Protein AF-A0A938WP41-F1 (afdb_monomer)

pLDDT: mean 77.52, std 14.9, range [41.38, 96.19]

Sequence (157 aa):
MMENEEYIRELADKYMDGLTTAAEERQLARLLDDAGGSLPADLRACRAMFAYVAAGRARATGHRRHHSRLRLAAWVGAAAAAAATVVAVVVLTSPPTPQSYAVIDGRVVTDPDVVRREAMRALRIVASDDYDTFGAIDMMRAAPCAPVGADGEQQQR

Foldseek 3Di:
DVVLLVVLVVLLVCVVVVNDDPVSVVVNQVSLVVCPPVHDPVSVVVNVVVVVVVVVVVVVVVVVVVVVVVVVVVVVVVVVVVVVVVVVVCVVPDDDDQPDWDADPNDTDRPPVVVVVVVVVVVVVVDDPDPCPCVVVVVVVPDDPDDPDDPDDDDDD

Secondary structure (DSSP, 8-state):
-HHHHHHHHHHHHHHHTT---HHHHHHHHHHHHHTTTS--HHHHHHHHHHHHHHHHHHHHHHHHHHHHHHHHHHHHHHHHHHHHHHHHHHHHHSPPP----EEETTEEE--HHHHHHHHHHHHHHH----TTTTHHHHHHHHS--------------

Radius of gyration: 54.22 Å; Cα contacts (8 Å, |Δi|>4): 39; chains: 1; bounding box: 129×67×123 Å

Mean predicted aligned error: 19.44 Å

Solvent-accessible surface area (backbone atoms only — not comparable to full-atom values): 9665 Å² total; per-residue (Å²): 119,64,70,61,53,53,50,51,47,54,55,46,53,37,44,74,73,67,72,56,49,79,66,52,53,53,50,51,52,49,53,52,59,73,52,53,88,82,53,57,72,71,58,47,53,54,45,50,52,55,50,50,54,51,51,51,55,49,52,58,51,47,56,55,52,52,58,50,51,54,53,52,52,53,55,57,55,56,56,55,56,58,53,52,53,54,53,50,52,51,64,75,68,52,78,80,79,80,88,62,73,45,74,57,97,88,39,83,45,66,55,65,68,60,53,52,53,51,53,53,50,56,49,54,76,70,52,74,86,58,81,61,81,59,42,68,58,55,52,63,71,68,51,78,86,72,82,89,82,84,92,70,90,85,82,89,133

Structure (mmCIF, N/CA/C/O backbone):
data_AF-A0A938WP41-F1
#
_entry.id   AF-A0A938WP41-F1
#
loop_
_atom_site.group_PDB
_atom_site.id
_atom_site.type_symbol
_atom_site.label_atom_id
_ato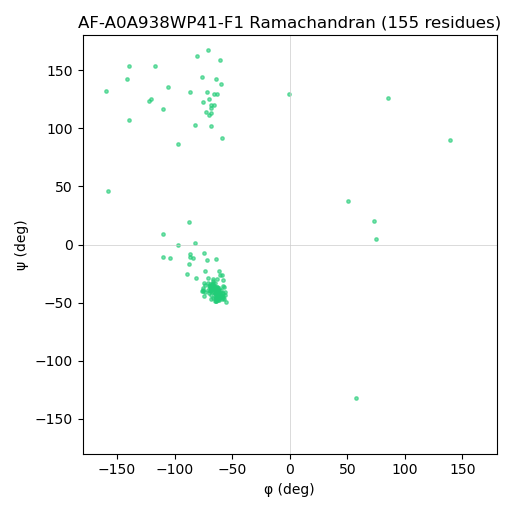m_site.label_alt_id
_atom_site.label_comp_id
_atom_site.label_asym_id
_atom_site.label_entity_id
_atom_site.label_seq_id
_atom_site.pdbx_PDB_ins_code
_atom_site.Cartn_x
_atom_site.Cartn_y
_atom_site.Cartn_z
_atom_site.occupancy
_atom_site.B_iso_or_equiv
_atom_site.auth_seq_id
_atom_site.auth_comp_id
_atom_site.auth_asym_id
_atom_site.auth_atom_id
_atom_site.pdbx_PDB_model_num
ATOM 1 N N . MET A 1 1 ? 16.920 3.684 -44.825 1.00 53.88 1 MET A N 1
ATOM 2 C CA . MET A 1 1 ? 17.264 2.932 -43.594 1.00 53.88 1 MET A CA 1
ATOM 3 C C . MET A 1 1 ? 18.758 2.987 -43.258 1.00 53.88 1 MET A C 1
ATOM 5 O O . MET A 1 1 ? 19.057 2.902 -42.080 1.00 53.88 1 MET A O 1
ATOM 9 N N . MET A 1 2 ? 19.672 3.187 -44.223 1.00 58.16 2 MET A N 1
ATOM 10 C CA . MET A 1 2 ? 21.120 3.334 -43.955 1.00 58.16 2 MET A CA 1
ATOM 11 C C . MET A 1 2 ? 21.493 4.609 -43.175 1.00 58.16 2 MET A C 1
ATOM 13 O O . MET A 1 2 ? 22.300 4.521 -42.259 1.00 58.16 2 MET A O 1
ATOM 17 N N . GLU A 1 3 ? 20.843 5.750 -43.444 1.00 64.06 3 GLU A N 1
ATOM 18 C CA . GLU A 1 3 ? 21.127 7.025 -42.746 1.00 64.06 3 GLU A CA 1
ATOM 19 C C . GLU A 1 3 ? 20.945 6.936 -41.222 1.00 64.06 3 GLU A C 1
ATOM 21 O O . GLU A 1 3 ? 21.702 7.533 -40.465 1.00 64.06 3 GLU A O 1
ATOM 26 N N . ASN A 1 4 ? 19.966 6.154 -40.752 1.00 78.00 4 ASN A N 1
ATOM 27 C CA . ASN A 1 4 ? 19.712 6.016 -39.318 1.00 78.00 4 ASN A CA 1
ATOM 28 C C . ASN A 1 4 ? 20.771 5.136 -38.634 1.00 78.00 4 ASN A C 1
ATOM 30 O O . ASN A 1 4 ? 21.120 5.377 -37.488 1.00 78.00 4 ASN A O 1
ATOM 34 N N . GLU A 1 5 ? 21.308 4.128 -39.326 1.00 81.75 5 GLU A N 1
ATOM 35 C CA . GLU A 1 5 ? 22.358 3.259 -38.780 1.00 81.75 5 GLU A CA 1
ATOM 36 C C . GLU A 1 5 ? 23.712 3.974 -38.726 1.00 81.75 5 GLU A C 1
ATOM 38 O O . GLU A 1 5 ? 24.433 3.855 -37.738 1.00 81.75 5 GLU A O 1
ATOM 43 N N . GLU A 1 6 ? 24.040 4.744 -39.763 1.00 85.62 6 GLU A N 1
ATOM 44 C CA . GLU A 1 6 ? 25.252 5.564 -39.817 1.00 85.62 6 GLU A CA 1
ATOM 45 C C . GLU A 1 6 ? 25.236 6.655 -38.739 1.00 85.62 6 GLU A C 1
ATOM 47 O O . GLU A 1 6 ? 26.207 6.804 -38.001 1.00 85.62 6 GLU A O 1
ATOM 52 N N . TYR A 1 7 ? 24.088 7.305 -38.538 1.00 89.25 7 TYR A N 1
ATOM 53 C CA . TYR A 1 7 ? 23.898 8.259 -37.447 1.00 89.25 7 TYR A CA 1
ATOM 54 C C . TYR A 1 7 ? 24.004 7.614 -36.052 1.00 89.25 7 TYR A C 1
ATOM 56 O O . TYR A 1 7 ? 24.606 8.185 -35.142 1.00 89.25 7 TYR A O 1
ATOM 64 N N . ILE A 1 8 ? 23.463 6.402 -35.863 1.00 90.19 8 ILE A N 1
ATOM 65 C CA . ILE A 1 8 ? 23.626 5.657 -34.602 1.00 90.19 8 ILE A CA 1
ATOM 66 C C . ILE A 1 8 ? 25.102 5.335 -34.349 1.00 90.19 8 ILE A C 1
ATOM 68 O O . ILE A 1 8 ? 25.538 5.415 -33.201 1.00 90.19 8 ILE A O 1
ATOM 72 N N . ARG A 1 9 ? 25.869 4.984 -35.390 1.00 90.88 9 ARG A N 1
ATOM 73 C CA . ARG A 1 9 ? 27.312 4.732 -35.269 1.00 90.88 9 ARG A CA 1
ATOM 74 C C . ARG A 1 9 ? 28.077 5.987 -34.888 1.00 90.88 9 ARG A C 1
ATOM 76 O O . ARG A 1 9 ? 28.817 5.936 -33.919 1.00 90.88 9 ARG A O 1
ATOM 83 N N . GLU A 1 10 ? 27.845 7.105 -35.568 1.00 92.25 10 GLU A N 1
ATOM 84 C CA . GLU A 1 10 ? 28.502 8.375 -35.238 1.00 92.25 10 GLU A CA 1
ATOM 85 C C . GLU A 1 10 ? 28.248 8.768 -33.774 1.00 92.25 10 GLU A C 1
ATOM 87 O O . GLU A 1 10 ? 29.163 9.139 -33.037 1.00 92.25 10 GLU A O 1
ATOM 92 N N . LEU A 1 11 ? 27.001 8.620 -33.317 1.00 93.62 11 LEU A N 1
ATOM 93 C CA . LEU A 1 11 ? 26.630 8.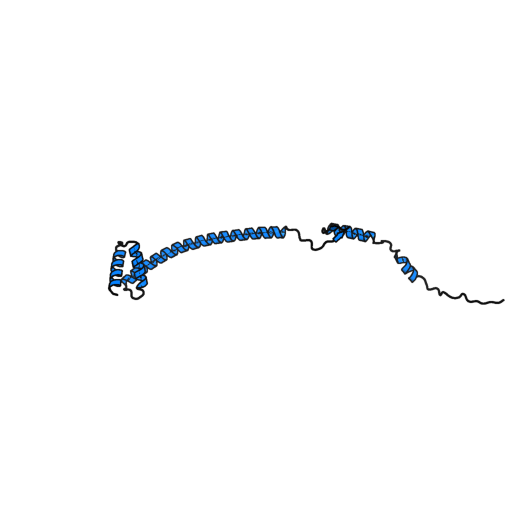924 -31.941 1.00 93.62 11 LEU A CA 1
ATOM 94 C C . LEU A 1 11 ? 27.235 7.929 -30.934 1.00 93.62 11 LEU A C 1
ATOM 96 O O . LEU A 1 11 ? 27.567 8.322 -29.815 1.00 93.62 11 LEU A O 1
ATOM 100 N N . ALA A 1 12 ? 27.386 6.659 -31.319 1.00 93.19 12 ALA A N 1
ATOM 101 C CA . ALA A 1 12 ? 28.046 5.637 -30.513 1.00 93.19 12 ALA A CA 1
ATOM 102 C C . ALA A 1 12 ? 29.561 5.869 -30.416 1.00 93.19 12 ALA A C 1
ATOM 104 O O . ALA A 1 12 ? 30.105 5.778 -29.320 1.00 93.19 12 ALA A O 1
ATOM 105 N N . ASP A 1 13 ? 30.227 6.237 -31.507 1.00 94.06 13 ASP A N 1
ATOM 106 C CA . ASP A 1 13 ? 31.657 6.559 -31.508 1.00 94.06 13 ASP A CA 1
ATOM 107 C C . ASP A 1 13 ? 31.921 7.798 -30.644 1.00 94.06 13 ASP A C 1
ATOM 109 O O . ASP A 1 13 ? 32.738 7.759 -29.724 1.00 94.06 13 ASP A O 1
ATOM 113 N N . LYS A 1 14 ? 31.109 8.850 -30.807 1.00 95.00 14 LYS A N 1
ATOM 114 C CA . LYS A 1 14 ? 31.140 10.037 -29.940 1.00 95.00 14 LYS A CA 1
ATOM 115 C C . LYS A 1 14 ? 30.924 9.694 -28.458 1.00 95.00 14 LYS A C 1
ATOM 117 O O . LYS A 1 14 ? 31.504 10.344 -27.584 1.00 95.00 14 LYS A O 1
ATOM 122 N N . TYR A 1 15 ? 30.071 8.709 -28.159 1.00 93.5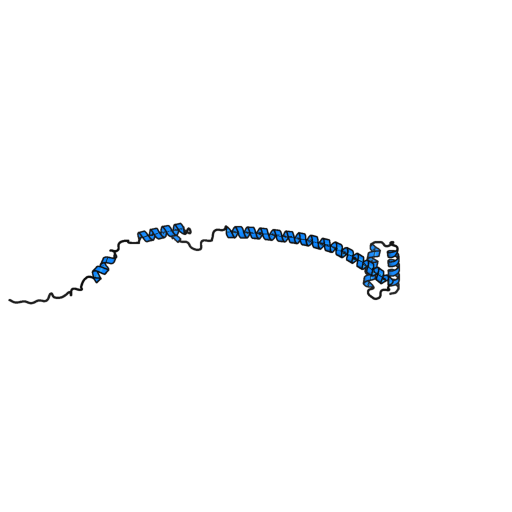6 15 TYR A N 1
ATOM 123 C CA . TYR A 1 15 ? 29.839 8.220 -26.795 1.00 93.56 15 TYR A CA 1
ATOM 124 C C . TYR A 1 15 ? 31.069 7.499 -26.241 1.00 93.56 15 TYR A C 1
ATOM 126 O O . TYR A 1 15 ? 31.456 7.747 -25.099 1.00 93.56 15 TYR A O 1
ATOM 134 N N . MET A 1 16 ? 31.708 6.648 -27.048 1.00 92.50 16 MET A N 1
ATOM 135 C CA . MET A 1 16 ? 32.933 5.938 -26.668 1.00 92.50 16 MET A CA 1
ATOM 136 C C . MET A 1 16 ? 34.105 6.898 -26.435 1.00 92.50 16 MET A C 1
ATOM 138 O O . MET A 1 16 ? 34.887 6.681 -25.511 1.00 92.50 16 MET A O 1
ATOM 142 N N . ASP A 1 17 ? 34.159 8.002 -27.181 1.00 95.06 17 ASP A N 1
ATOM 143 C CA . ASP A 1 17 ? 35.111 9.098 -26.969 1.00 95.06 17 ASP A CA 1
ATOM 144 C C . ASP A 1 17 ? 34.766 9.983 -25.751 1.00 95.06 17 ASP A C 1
ATOM 146 O O . ASP A 1 17 ? 35.547 10.853 -25.362 1.00 95.06 17 ASP A O 1
ATOM 150 N N . GLY A 1 18 ? 33.599 9.783 -25.124 1.00 93.62 18 GLY A N 1
ATOM 151 C CA . GLY A 1 18 ? 33.149 10.545 -23.954 1.00 93.62 18 GLY A CA 1
ATOM 152 C C . GLY A 1 18 ? 32.715 11.981 -24.264 1.00 93.62 18 GLY A C 1
ATOM 153 O O . GLY A 1 18 ? 32.675 12.822 -23.366 1.00 93.62 18 GLY A O 1
ATOM 154 N N . LEU A 1 19 ? 32.393 12.276 -25.526 1.00 96.06 19 LEU A N 1
ATOM 155 C CA . LEU A 1 19 ? 32.044 13.617 -26.006 1.00 96.06 19 LEU A CA 1
ATOM 156 C C . LEU A 1 19 ? 30.529 13.860 -26.083 1.00 96.06 19 LEU A C 1
ATOM 158 O O . LEU A 1 19 ? 30.094 14.944 -26.481 1.00 96.06 19 LEU A O 1
ATOM 162 N N . THR A 1 20 ? 29.708 12.869 -25.734 1.00 95.12 20 THR A N 1
ATOM 163 C CA . THR A 1 20 ? 28.248 12.999 -25.742 1.00 95.12 20 THR A CA 1
ATOM 164 C C . THR A 1 20 ? 27.715 13.797 -24.563 1.00 95.12 20 THR A C 1
ATOM 166 O O . THR A 1 20 ? 28.154 13.677 -23.422 1.00 95.12 20 THR A O 1
ATOM 169 N N . THR A 1 21 ? 26.668 14.564 -24.830 1.00 96.19 21 THR A N 1
ATOM 170 C CA . THR A 1 21 ? 25.826 15.182 -23.809 1.00 96.19 21 THR A CA 1
ATOM 171 C C . THR A 1 21 ? 24.801 14.188 -23.254 1.00 96.19 21 THR A C 1
ATOM 173 O O . THR A 1 21 ? 24.432 13.202 -23.890 1.00 96.19 21 THR A O 1
ATOM 176 N N . ALA A 1 22 ? 24.224 14.494 -22.089 1.00 93.06 22 ALA A N 1
ATOM 177 C CA . ALA A 1 22 ? 23.174 13.662 -21.494 1.00 93.06 22 ALA A CA 1
ATOM 178 C C . ALA A 1 22 ? 21.897 13.548 -22.357 1.00 93.06 22 ALA A C 1
ATOM 180 O O . ALA A 1 22 ? 21.111 12.619 -22.170 1.00 93.06 22 ALA A O 1
ATOM 181 N N . ALA A 1 23 ? 21.638 14.507 -23.254 1.00 94.94 23 ALA A N 1
ATOM 182 C CA . ALA A 1 23 ? 20.522 14.431 -24.196 1.00 94.94 23 ALA A CA 1
ATOM 183 C C . ALA A 1 23 ? 20.826 13.433 -25.324 1.00 94.94 23 ALA A C 1
ATOM 185 O O . ALA A 1 23 ? 19.992 12.580 -25.624 1.00 94.94 23 ALA A O 1
ATOM 186 N N . GLU A 1 24 ? 22.043 13.494 -25.863 1.00 94.69 24 GLU A N 1
ATOM 187 C CA . GLU A 1 24 ? 22.553 12.579 -26.886 1.00 94.69 24 GLU A CA 1
ATOM 188 C C . GLU A 1 24 ? 22.608 11.135 -26.380 1.00 94.69 24 GLU A C 1
ATOM 190 O O . GLU A 1 24 ? 22.119 10.241 -27.057 1.00 94.69 24 GLU A O 1
ATOM 195 N N . GLU A 1 25 ? 23.070 10.895 -25.150 1.00 94.69 25 GLU A N 1
ATOM 196 C CA . GLU A 1 25 ? 23.055 9.553 -24.548 1.00 94.69 25 GLU A CA 1
ATOM 197 C C . GLU A 1 25 ? 21.638 8.969 -24.431 1.00 94.69 25 GLU A C 1
ATOM 199 O O . GLU A 1 25 ? 21.421 7.777 -24.648 1.00 94.69 25 GLU A O 1
ATOM 204 N N . ARG A 1 26 ? 20.642 9.801 -24.089 1.00 93.06 26 ARG A N 1
ATOM 205 C CA . ARG A 1 26 ? 19.235 9.363 -24.027 1.00 93.06 26 ARG A CA 1
ATOM 206 C C . ARG A 1 26 ? 18.693 9.045 -25.410 1.00 93.06 26 ARG A C 1
ATOM 208 O O . ARG A 1 26 ? 17.879 8.134 -25.535 1.00 93.06 26 ARG A O 1
ATOM 215 N N . GLN A 1 27 ? 19.093 9.816 -26.414 1.00 92.88 27 GLN A N 1
ATOM 216 C CA . GLN A 1 27 ? 18.706 9.586 -27.797 1.00 92.88 27 GLN A CA 1
ATOM 217 C C . GLN A 1 27 ? 19.347 8.302 -28.330 1.00 92.88 27 GLN A C 1
ATOM 219 O O . GLN A 1 27 ? 18.629 7.455 -28.854 1.00 92.88 27 GLN A O 1
ATOM 224 N N . LEU A 1 28 ? 20.645 8.101 -28.096 1.00 93.12 28 LEU A N 1
ATOM 225 C CA . LEU A 1 28 ? 21.369 6.882 -28.448 1.00 93.12 28 LEU A CA 1
ATOM 226 C C . LEU A 1 28 ? 20.729 5.645 -27.810 1.00 93.12 28 LEU A C 1
ATOM 228 O O . LEU A 1 28 ? 20.459 4.671 -28.503 1.00 93.12 28 LEU A O 1
ATOM 232 N N . ALA A 1 29 ? 20.406 5.699 -26.514 1.00 91.62 29 ALA A N 1
ATOM 233 C CA . ALA A 1 29 ? 19.744 4.593 -25.824 1.00 91.62 29 ALA A CA 1
ATOM 234 C C . ALA A 1 29 ? 18.391 4.221 -26.461 1.00 91.62 29 ALA A C 1
ATOM 236 O O . ALA A 1 29 ? 18.108 3.039 -26.633 1.00 91.62 29 ALA A O 1
ATOM 237 N N . ARG A 1 30 ? 17.577 5.216 -26.850 1.00 91.31 30 ARG A N 1
ATOM 238 C CA . ARG A 1 30 ? 16.294 4.980 -27.539 1.00 91.31 30 ARG A CA 1
ATOM 239 C C . ARG A 1 30 ? 16.507 4.334 -28.902 1.00 91.31 30 ARG A C 1
ATOM 241 O O . ARG A 1 30 ? 15.902 3.309 -29.183 1.00 91.31 30 ARG A O 1
ATOM 248 N N . LEU A 1 31 ? 17.413 4.890 -29.704 1.00 90.75 31 LEU A N 1
ATOM 249 C CA . LEU A 1 31 ? 17.705 4.380 -31.042 1.00 90.75 31 LEU A CA 1
ATOM 250 C C . LEU A 1 31 ? 18.234 2.938 -31.009 1.00 90.75 31 LEU A C 1
ATOM 252 O O . LEU A 1 31 ? 17.843 2.123 -31.841 1.00 90.75 31 LEU A O 1
ATOM 256 N N . LEU A 1 32 ? 19.084 2.602 -30.032 1.00 90.50 32 LEU A N 1
ATOM 257 C CA . LEU A 1 32 ? 19.609 1.245 -29.850 1.00 90.50 32 LEU A CA 1
ATOM 258 C C . LEU A 1 32 ? 18.527 0.240 -29.428 1.00 90.50 32 LEU A C 1
ATOM 260 O O . LEU A 1 32 ? 18.609 -0.929 -29.809 1.00 90.50 32 LEU A O 1
ATOM 264 N N . ASP A 1 33 ? 17.532 0.662 -28.647 1.00 88.94 33 ASP A N 1
ATOM 265 C CA . ASP A 1 33 ? 16.400 -0.193 -28.283 1.00 88.94 33 ASP A CA 1
ATOM 266 C C . ASP A 1 33 ? 15.404 -0.359 -29.439 1.00 88.94 33 ASP A C 1
ATOM 268 O O . ASP A 1 33 ? 14.958 -1.482 -29.688 1.00 88.94 33 ASP A O 1
ATOM 272 N N . ASP A 1 34 ? 15.132 0.711 -30.189 1.00 87.06 34 ASP A N 1
ATOM 273 C CA . ASP A 1 34 ? 14.232 0.702 -31.349 1.00 87.06 34 ASP A CA 1
ATOM 274 C C . ASP A 1 34 ? 14.790 -0.141 -32.510 1.00 87.06 34 ASP A C 1
ATOM 276 O O . ASP A 1 34 ? 14.042 -0.824 -33.209 1.00 87.06 34 ASP A O 1
ATOM 280 N N . ALA A 1 35 ? 16.114 -0.145 -32.700 1.00 82.19 35 ALA A N 1
ATOM 281 C CA . ALA A 1 35 ? 16.781 -0.921 -33.746 1.00 82.19 35 ALA A CA 1
ATOM 282 C C . ALA A 1 35 ? 16.804 -2.445 -33.478 1.00 82.19 35 ALA A C 1
ATOM 284 O O . ALA A 1 35 ? 17.062 -3.236 -34.389 1.00 82.19 35 ALA A O 1
ATOM 285 N N . GLY A 1 36 ? 16.491 -2.886 -32.253 1.00 71.12 36 GLY A N 1
ATOM 286 C CA . GLY A 1 36 ? 16.175 -4.281 -31.943 1.00 71.12 36 GLY A CA 1
ATOM 287 C C . GLY A 1 36 ? 17.261 -5.309 -32.311 1.00 71.12 36 GLY A C 1
ATOM 288 O O . GLY A 1 36 ? 18.424 -5.189 -31.928 1.00 71.12 36 GLY A O 1
ATOM 289 N N . GLY A 1 37 ? 16.849 -6.396 -32.975 1.00 68.56 37 GLY A N 1
ATOM 290 C CA . GLY A 1 37 ? 17.691 -7.566 -33.276 1.00 68.56 37 GLY A CA 1
ATOM 291 C C . GLY A 1 37 ? 18.525 -7.476 -34.560 1.00 68.56 37 GLY A C 1
ATOM 292 O O . GLY A 1 37 ? 19.404 -8.310 -34.755 1.00 68.56 37 GLY A O 1
ATOM 293 N N . SER A 1 38 ? 18.293 -6.479 -35.420 1.00 71.81 38 SER A N 1
ATOM 294 C CA . SER A 1 38 ? 19.033 -6.276 -36.680 1.00 71.81 38 SER A CA 1
ATOM 295 C C . SER A 1 38 ? 20.310 -5.445 -36.503 1.00 71.81 38 SER A C 1
ATOM 297 O O . SER A 1 38 ? 20.821 -4.871 -37.459 1.00 71.81 38 SER A O 1
ATOM 299 N N . LEU A 1 39 ? 20.810 -5.346 -35.272 1.00 77.62 39 LEU A N 1
ATOM 300 C CA . LEU A 1 39 ? 21.895 -4.449 -34.905 1.00 77.62 39 LEU A CA 1
ATOM 301 C C . LEU A 1 39 ? 23.275 -5.103 -35.154 1.00 77.62 39 LEU A C 1
ATOM 303 O O . LEU A 1 39 ? 23.501 -6.237 -34.702 1.00 77.62 39 LEU A O 1
ATOM 307 N N . PRO A 1 40 ? 24.224 -4.416 -35.820 1.00 83.38 40 PRO A N 1
ATOM 308 C CA . PRO A 1 40 ? 25.584 -4.921 -36.011 1.00 83.38 40 PRO A CA 1
ATOM 309 C C . PRO A 1 40 ? 26.297 -5.152 -34.668 1.00 83.38 40 PRO A C 1
ATOM 311 O O . PRO A 1 40 ? 25.907 -4.620 -33.625 1.00 83.38 40 PRO A O 1
ATOM 314 N N . ALA A 1 41 ? 27.332 -5.997 -34.681 1.00 83.00 41 ALA A N 1
ATOM 315 C CA . ALA A 1 41 ? 27.957 -6.522 -33.464 1.00 83.00 41 ALA A CA 1
ATOM 316 C C . ALA A 1 41 ? 28.462 -5.442 -32.497 1.00 83.00 41 ALA A C 1
ATOM 318 O O . ALA A 1 41 ? 28.233 -5.554 -31.291 1.00 83.00 41 ALA A O 1
ATOM 319 N N . ASP A 1 42 ? 29.061 -4.384 -33.029 1.00 81.44 42 ASP A N 1
ATOM 320 C CA . ASP A 1 42 ? 29.680 -3.318 -32.237 1.00 81.44 42 ASP A CA 1
ATOM 321 C C . ASP A 1 42 ? 28.618 -2.488 -31.496 1.00 81.44 42 ASP A C 1
ATOM 323 O O . ASP A 1 42 ? 28.727 -2.200 -30.302 1.00 81.44 42 ASP A O 1
ATOM 327 N N . LEU A 1 43 ? 27.494 -2.225 -32.165 1.00 88.31 43 LEU A N 1
ATOM 328 C CA . LEU A 1 43 ? 26.350 -1.530 -31.580 1.00 88.31 43 LEU A CA 1
ATOM 329 C C . LEU A 1 43 ? 25.603 -2.397 -30.551 1.00 88.31 43 LEU A C 1
ATOM 331 O O . LEU A 1 43 ? 25.064 -1.869 -29.575 1.00 88.31 43 LEU A O 1
ATOM 335 N N . ARG A 1 44 ? 25.613 -3.732 -30.694 1.00 89.31 44 ARG A N 1
ATOM 336 C CA . ARG A 1 44 ? 25.087 -4.640 -29.654 1.00 89.31 44 ARG A CA 1
ATOM 337 C C . ARG A 1 44 ? 25.884 -4.542 -28.356 1.00 89.31 44 ARG A C 1
ATOM 339 O O . ARG A 1 44 ? 25.279 -4.588 -27.284 1.00 89.31 44 ARG A O 1
ATOM 346 N N . ALA A 1 45 ? 27.207 -4.394 -28.437 1.00 88.94 45 ALA A N 1
ATOM 347 C CA . ALA A 1 45 ? 28.045 -4.186 -27.259 1.00 88.94 45 ALA A CA 1
ATOM 348 C C . ALA A 1 45 ? 27.718 -2.845 -26.578 1.00 88.94 45 ALA A C 1
ATOM 350 O O . ALA A 1 45 ? 27.485 -2.821 -25.367 1.00 88.94 45 ALA A O 1
ATOM 351 N N . CYS A 1 46 ? 27.577 -1.763 -27.353 1.00 89.56 46 CYS A N 1
ATOM 352 C CA . CYS A 1 46 ? 27.103 -0.473 -26.836 1.00 89.56 46 CYS A CA 1
ATOM 353 C C . CYS A 1 46 ? 25.749 -0.594 -26.127 1.00 89.56 46 CYS A C 1
ATOM 355 O O . CYS A 1 46 ? 25.607 -0.179 -24.975 1.00 89.56 46 CYS A O 1
ATOM 357 N N . ARG A 1 47 ? 24.763 -1.242 -26.755 1.00 92.31 47 ARG A N 1
ATOM 358 C CA . ARG A 1 47 ? 23.441 -1.465 -26.151 1.00 92.31 47 ARG A CA 1
ATOM 359 C C . ARG A 1 47 ? 23.524 -2.225 -24.825 1.00 92.31 47 ARG A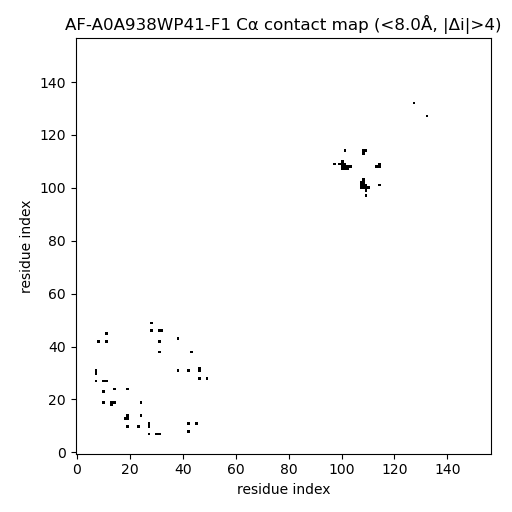 C 1
ATOM 361 O O . ARG A 1 47 ? 22.847 -1.865 -23.861 1.00 92.31 47 ARG A O 1
ATOM 368 N N . ALA A 1 48 ? 24.367 -3.255 -24.750 1.00 91.81 48 ALA A N 1
ATOM 369 C CA . ALA A 1 48 ? 24.563 -4.021 -23.523 1.00 91.81 48 ALA A CA 1
ATOM 370 C C . ALA A 1 48 ? 25.117 -3.155 -22.375 1.00 91.81 48 ALA A C 1
ATOM 372 O O . ALA A 1 48 ? 24.679 -3.310 -21.233 1.00 91.81 48 ALA A O 1
ATOM 373 N N . MET A 1 49 ? 26.015 -2.206 -22.661 1.00 91.81 49 MET A N 1
ATOM 374 C CA . MET A 1 49 ? 26.527 -1.264 -21.657 1.00 91.81 49 MET A CA 1
ATOM 375 C C . MET A 1 49 ? 25.424 -0.348 -21.117 1.00 91.81 49 MET A C 1
ATOM 377 O O . MET A 1 49 ? 25.263 -0.235 -19.898 1.00 91.81 49 MET A O 1
ATOM 381 N N . PHE A 1 50 ? 24.600 0.233 -21.996 1.00 92.81 50 PHE A N 1
ATOM 382 C CA . PHE A 1 50 ? 23.439 1.031 -21.581 1.00 92.81 50 PHE A CA 1
ATOM 383 C C . PHE A 1 50 ? 22.473 0.217 -20.712 1.00 92.81 50 PHE A C 1
ATOM 385 O O . PHE A 1 50 ? 22.046 0.687 -19.651 1.00 92.81 50 PHE A O 1
ATOM 392 N N . ALA A 1 51 ? 22.185 -1.026 -21.106 1.00 91.75 51 ALA A N 1
ATOM 393 C CA . ALA A 1 51 ? 21.336 -1.931 -20.340 1.00 91.75 51 ALA A CA 1
ATOM 394 C C . ALA A 1 51 ? 21.930 -2.253 -18.957 1.00 91.75 51 ALA A C 1
ATOM 396 O O . ALA A 1 51 ? 21.209 -2.237 -17.956 1.00 91.75 51 ALA A O 1
ATOM 397 N N . TYR A 1 52 ? 23.242 -2.487 -18.866 1.00 93.25 52 TYR A N 1
ATOM 398 C CA . TYR A 1 52 ? 23.929 -2.729 -17.596 1.00 93.25 52 TYR A CA 1
ATOM 399 C C . TYR A 1 52 ? 23.830 -1.522 -16.654 1.00 93.25 52 TYR A C 1
ATOM 401 O O . TYR A 1 52 ? 23.436 -1.669 -15.493 1.00 93.25 52 TYR A O 1
ATOM 409 N N . VAL A 1 53 ? 24.108 -0.317 -17.159 1.00 90.62 53 VAL A N 1
ATOM 410 C CA . VAL A 1 53 ? 24.011 0.929 -16.386 1.00 90.62 53 VAL A CA 1
ATOM 411 C C . VAL A 1 53 ? 22.571 1.177 -15.926 1.00 90.62 53 VAL A C 1
ATOM 413 O O . VAL A 1 53 ? 22.337 1.493 -14.753 1.00 90.62 53 VAL A O 1
ATOM 416 N N . ALA A 1 54 ? 21.586 0.988 -16.808 1.00 89.94 54 ALA A N 1
ATOM 417 C CA . ALA A 1 54 ? 20.170 1.105 -16.469 1.00 89.94 54 ALA A CA 1
ATOM 418 C C . ALA A 1 54 ? 19.763 0.103 -15.376 1.00 89.94 54 ALA A C 1
ATOM 420 O O . ALA A 1 54 ? 19.130 0.481 -14.386 1.00 89.94 54 ALA A O 1
ATOM 421 N N . ALA A 1 55 ? 20.197 -1.153 -15.495 1.00 88.19 55 ALA A N 1
ATOM 422 C CA . ALA A 1 55 ? 19.933 -2.187 -14.504 1.00 88.19 55 ALA A CA 1
ATOM 423 C C . ALA A 1 55 ? 20.625 -1.892 -13.157 1.00 88.19 55 ALA A C 1
ATOM 425 O O . ALA A 1 55 ? 20.054 -2.156 -12.097 1.00 88.19 55 ALA A O 1
ATOM 426 N N . GLY A 1 56 ? 21.825 -1.305 -13.162 1.00 87.50 56 GLY A N 1
ATOM 427 C CA . GLY A 1 56 ? 22.503 -0.821 -11.955 1.00 87.50 56 GLY A CA 1
ATOM 428 C C . GLY A 1 56 ? 21.700 0.268 -11.233 1.00 87.50 56 GLY A C 1
ATOM 429 O O . GLY A 1 56 ? 21.434 0.160 -10.032 1.00 87.50 56 GLY A O 1
ATOM 430 N N . ARG A 1 57 ? 21.213 1.272 -11.975 1.00 87.06 57 ARG A N 1
ATOM 431 C CA . ARG A 1 57 ? 20.345 2.341 -11.440 1.00 87.06 57 ARG A CA 1
ATOM 432 C C . ARG A 1 57 ? 19.017 1.787 -10.902 1.00 87.06 57 ARG A C 1
ATOM 434 O O . ARG A 1 57 ? 18.553 2.201 -9.835 1.00 87.06 57 ARG A O 1
ATOM 441 N N . ALA A 1 58 ? 18.421 0.816 -11.592 1.00 83.50 58 ALA A N 1
ATOM 442 C CA . ALA A 1 58 ? 17.197 0.149 -11.150 1.00 83.50 58 ALA A CA 1
ATOM 443 C C . ALA A 1 58 ? 17.399 -0.622 -9.832 1.00 83.50 58 ALA A C 1
ATOM 445 O O . ALA A 1 58 ? 16.586 -0.503 -8.916 1.00 83.50 58 ALA A O 1
ATOM 446 N N . ARG A 1 59 ? 18.514 -1.347 -9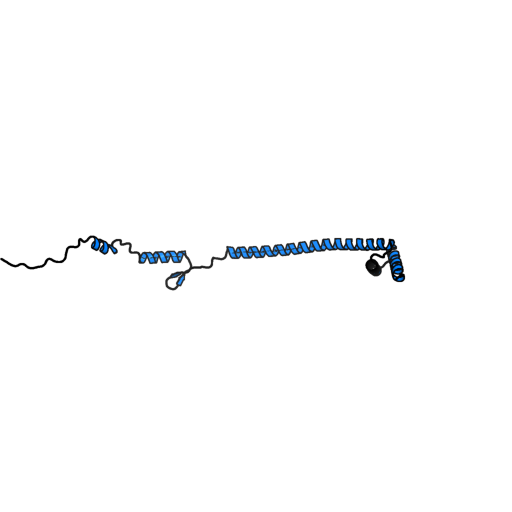.674 1.00 80.44 59 ARG A N 1
ATOM 447 C CA . ARG A 1 59 ? 18.840 -2.059 -8.422 1.00 80.44 59 ARG A CA 1
ATOM 448 C C . ARG A 1 59 ? 19.064 -1.110 -7.245 1.00 80.44 59 ARG A C 1
ATOM 450 O O . ARG A 1 59 ? 18.579 -1.383 -6.144 1.00 80.44 59 ARG A O 1
ATOM 457 N N . ALA A 1 60 ? 19.739 0.017 -7.475 1.00 75.75 60 ALA A N 1
ATOM 458 C CA . ALA A 1 60 ? 19.971 1.037 -6.452 1.00 75.75 60 ALA A CA 1
ATOM 459 C C . ALA A 1 60 ? 18.662 1.695 -5.974 1.00 75.75 60 ALA A C 1
ATOM 461 O O . ALA A 1 60 ? 18.454 1.902 -4.777 1.00 75.75 60 ALA A O 1
ATOM 462 N N . THR A 1 61 ? 17.741 1.989 -6.896 1.00 73.31 61 THR A N 1
ATOM 463 C CA . THR A 1 61 ? 16.421 2.547 -6.551 1.00 73.31 61 THR A CA 1
ATOM 464 C C . THR A 1 61 ? 15.487 1.507 -5.924 1.00 73.31 61 THR A C 1
ATOM 466 O O . THR A 1 61 ? 14.740 1.842 -5.004 1.00 73.31 61 THR A O 1
ATOM 469 N N . GLY A 1 62 ? 15.564 0.243 -6.351 1.00 67.38 62 GLY A N 1
ATOM 470 C CA . GLY A 1 62 ? 14.830 -0.880 -5.764 1.00 67.38 62 GLY A CA 1
ATOM 471 C C . GLY A 1 62 ? 15.154 -1.091 -4.284 1.00 67.38 62 GLY A C 1
ATOM 472 O O . GLY A 1 62 ? 14.234 -1.177 -3.471 1.00 67.38 62 GLY A O 1
ATOM 473 N N . HIS A 1 63 ? 16.437 -1.051 -3.910 1.00 61.31 63 HIS A N 1
ATOM 474 C CA . HIS A 1 63 ? 16.860 -1.132 -2.504 1.00 61.31 63 HIS A CA 1
ATOM 475 C C . HIS A 1 63 ? 16.262 -0.003 -1.650 1.00 61.31 63 HIS A C 1
ATOM 477 O O . HIS A 1 63 ? 15.726 -0.258 -0.572 1.00 61.31 63 HIS A O 1
ATOM 483 N N . ARG A 1 64 ? 16.265 1.242 -2.147 1.00 60.75 64 ARG A N 1
ATOM 484 C CA . ARG A 1 64 ? 15.663 2.390 -1.437 1.00 60.75 64 ARG A CA 1
ATOM 485 C C . ARG A 1 64 ? 14.137 2.276 -1.308 1.00 60.75 64 ARG A C 1
ATOM 487 O O . ARG A 1 64 ? 13.568 2.632 -0.273 1.00 60.75 64 ARG A O 1
ATOM 494 N N . ARG A 1 65 ? 13.457 1.766 -2.340 1.00 59.72 65 ARG A N 1
ATOM 495 C CA . ARG A 1 65 ? 11.996 1.548 -2.338 1.00 59.72 65 ARG A CA 1
ATOM 496 C C . ARG A 1 65 ? 11.579 0.428 -1.388 1.00 59.72 65 ARG A C 1
ATOM 498 O O . ARG A 1 65 ? 10.587 0.575 -0.684 1.00 59.72 65 ARG A O 1
ATOM 505 N N . HIS A 1 66 ? 12.337 -0.663 -1.330 1.00 59.16 66 HIS A N 1
ATOM 506 C CA . HIS A 1 66 ? 12.068 -1.759 -0.400 1.00 59.16 66 HIS A CA 1
ATOM 507 C C . HIS A 1 66 ? 12.217 -1.294 1.056 1.00 59.16 66 HIS A C 1
ATOM 509 O O . HIS A 1 66 ? 11.325 -1.502 1.876 1.00 59.16 66 HIS A O 1
ATOM 515 N N . HIS A 1 67 ? 13.287 -0.551 1.352 1.00 59.47 67 HIS A N 1
ATOM 516 C CA . HIS A 1 67 ? 13.562 -0.060 2.702 1.00 59.47 67 HIS A CA 1
ATOM 517 C C . HIS A 1 67 ? 12.539 0.975 3.203 1.00 59.47 67 HIS A C 1
ATOM 519 O O . HIS A 1 67 ? 12.240 1.021 4.394 1.00 59.47 67 HIS A O 1
ATOM 525 N N . SER A 1 68 ? 11.984 1.805 2.314 1.00 61.88 68 SER A N 1
ATOM 526 C CA . SER A 1 68 ? 10.933 2.772 2.668 1.00 61.88 68 SER A CA 1
ATOM 527 C C . SER A 1 68 ? 9.568 2.108 2.858 1.00 61.88 68 SER A C 1
ATOM 529 O O . SER A 1 68 ? 8.876 2.431 3.821 1.00 61.88 68 SER A O 1
ATOM 531 N N . ARG A 1 69 ? 9.205 1.132 2.014 1.00 62.72 69 ARG A N 1
ATOM 532 C CA . ARG A 1 69 ? 7.958 0.357 2.150 1.00 62.72 69 ARG A CA 1
ATOM 533 C C . ARG A 1 69 ? 7.926 -0.488 3.423 1.00 62.72 69 ARG A C 1
ATOM 535 O O . ARG A 1 69 ? 6.907 -0.494 4.102 1.00 62.72 69 ARG A O 1
ATOM 542 N N . LEU A 1 70 ? 9.039 -1.134 3.779 1.00 68.44 70 LEU A N 1
ATOM 543 C CA . LEU A 1 70 ? 9.165 -1.895 5.029 1.00 68.44 70 LEU A CA 1
ATOM 544 C C . LEU A 1 70 ? 8.995 -1.009 6.268 1.00 68.44 70 LEU A C 1
ATOM 546 O O . LEU A 1 70 ? 8.296 -1.386 7.203 1.00 68.44 70 LEU A O 1
ATOM 550 N N . ARG A 1 71 ? 9.590 0.192 6.265 1.00 63.97 71 ARG A N 1
ATOM 551 C CA . ARG A 1 71 ? 9.413 1.158 7.360 1.00 63.97 71 ARG A CA 1
ATOM 552 C C . ARG A 1 71 ? 7.956 1.602 7.475 1.00 63.97 71 ARG A C 1
ATOM 554 O O . ARG A 1 71 ? 7.436 1.647 8.579 1.00 63.97 71 ARG A O 1
ATOM 561 N N . LEU A 1 72 ? 7.287 1.877 6.356 1.00 62.50 72 LEU A N 1
ATOM 562 C CA . LEU A 1 72 ? 5.870 2.259 6.340 1.00 62.50 72 LEU A CA 1
ATOM 563 C C . LEU A 1 72 ? 4.953 1.129 6.839 1.00 62.50 72 LEU A C 1
ATOM 565 O O . LEU A 1 72 ? 4.064 1.377 7.646 1.00 62.50 72 LEU A O 1
ATOM 569 N N . ALA A 1 73 ? 5.211 -0.114 6.424 1.00 63.31 73 ALA A N 1
ATOM 570 C CA . ALA A 1 73 ? 4.474 -1.287 6.893 1.00 63.31 73 ALA A CA 1
ATOM 571 C C . ALA A 1 73 ? 4.646 -1.525 8.406 1.00 63.31 73 ALA A C 1
ATOM 573 O O . ALA A 1 73 ? 3.682 -1.876 9.085 1.00 63.31 73 ALA A O 1
ATOM 574 N N . ALA A 1 74 ? 5.839 -1.267 8.952 1.00 63.28 74 ALA A N 1
ATOM 575 C CA . ALA A 1 74 ? 6.093 -1.365 10.389 1.00 63.28 74 ALA A CA 1
ATOM 576 C C . ALA A 1 74 ? 5.260 -0.358 11.209 1.00 63.28 74 ALA A C 1
ATOM 578 O O . ALA A 1 74 ? 4.752 -0.706 12.274 1.00 63.28 74 ALA A O 1
ATOM 579 N N . TRP A 1 75 ? 5.050 0.862 10.699 1.00 59.34 75 TRP A N 1
ATOM 580 C CA . TRP A 1 75 ? 4.206 1.866 11.363 1.00 59.34 75 TRP A CA 1
ATOM 581 C C . TRP A 1 75 ? 2.712 1.517 11.329 1.00 59.34 75 TRP A C 1
ATOM 583 O O . TRP A 1 75 ? 2.009 1.750 12.310 1.00 59.34 75 TRP A O 1
ATOM 593 N N . VAL A 1 76 ? 2.227 0.905 10.244 1.00 60.62 76 VAL A N 1
ATOM 594 C CA . VAL A 1 76 ? 0.828 0.448 10.150 1.00 60.62 76 VAL A CA 1
ATOM 595 C C . VAL A 1 76 ? 0.555 -0.718 11.109 1.00 60.62 76 VAL A C 1
ATOM 597 O O . VAL A 1 76 ? -0.486 -0.740 11.763 1.00 60.62 76 VAL A O 1
ATOM 600 N N . GLY A 1 77 ? 1.505 -1.648 11.262 1.00 57.62 77 GLY A N 1
ATOM 601 C CA . GLY A 1 77 ? 1.387 -2.754 12.219 1.00 57.62 77 GLY A CA 1
ATOM 602 C C . GLY A 1 77 ? 1.316 -2.293 13.681 1.00 57.62 77 GLY A C 1
ATOM 603 O O . GLY A 1 77 ? 0.524 -2.825 14.458 1.00 57.62 77 GLY A O 1
ATOM 604 N N . ALA A 1 78 ? 2.084 -1.263 14.049 1.00 58.75 78 ALA A N 1
ATOM 605 C CA . ALA A 1 78 ? 2.089 -0.717 15.407 1.00 58.75 78 ALA A CA 1
ATOM 606 C C . ALA A 1 78 ? 0.756 -0.042 15.797 1.00 58.75 78 ALA A C 1
ATOM 608 O O . ALA A 1 78 ? 0.309 -0.178 16.935 1.00 58.75 78 ALA A O 1
ATOM 609 N N . ALA A 1 79 ? 0.088 0.643 14.862 1.00 59.47 79 ALA A N 1
ATOM 610 C CA . ALA A 1 79 ? -1.184 1.321 15.128 1.00 59.47 79 ALA A CA 1
ATOM 611 C C . ALA A 1 79 ? -2.354 0.345 15.375 1.00 59.47 79 ALA A C 1
ATOM 613 O O . ALA A 1 79 ? -3.200 0.596 16.233 1.00 59.47 79 ALA A O 1
ATOM 614 N N . ALA A 1 80 ? -2.390 -0.792 14.669 1.00 60.22 80 ALA A N 1
ATOM 615 C CA . ALA A 1 80 ? -3.450 -1.792 14.824 1.00 60.22 80 ALA A CA 1
ATOM 616 C C . ALA A 1 80 ? -3.422 -2.485 16.202 1.00 60.22 80 ALA A C 1
ATOM 618 O O . ALA A 1 80 ? -4.473 -2.729 16.796 1.00 60.22 80 ALA A O 1
ATOM 619 N N . ALA A 1 81 ? -2.228 -2.751 16.744 1.00 62.03 81 ALA A N 1
ATOM 620 C CA . ALA A 1 81 ? -2.074 -3.377 18.058 1.00 62.03 81 ALA A CA 1
ATOM 621 C C . ALA A 1 81 ? -2.603 -2.489 19.202 1.00 62.03 81 ALA A C 1
ATOM 623 O O . ALA A 1 81 ? -3.232 -2.997 20.127 1.00 62.03 81 ALA A O 1
ATOM 624 N N . ALA A 1 82 ? -2.411 -1.168 19.121 1.00 65.75 82 ALA A N 1
ATOM 625 C CA . ALA A 1 82 ? -2.887 -0.228 20.139 1.00 65.75 82 ALA A CA 1
ATOM 626 C C . ALA A 1 82 ? -4.422 -0.100 20.175 1.00 65.75 82 ALA A C 1
ATOM 628 O O . ALA A 1 82 ? -5.010 0.035 21.244 1.00 65.75 82 ALA A O 1
ATOM 629 N N . ALA A 1 83 ? -5.098 -0.174 19.025 1.00 66.31 83 ALA A N 1
ATOM 630 C CA . ALA A 1 83 ? -6.561 -0.152 18.993 1.00 66.31 83 ALA A CA 1
ATOM 631 C C . ALA A 1 83 ? -7.162 -1.431 19.607 1.00 66.31 83 ALA A C 1
ATOM 633 O O . ALA A 1 83 ? -8.129 -1.363 20.366 1.00 66.31 83 ALA A O 1
ATOM 634 N N . ALA A 1 84 ? -6.562 -2.593 19.329 1.00 71.88 84 ALA A N 1
ATOM 635 C CA . ALA A 1 84 ? -7.026 -3.874 19.857 1.00 71.88 84 ALA A CA 1
ATOM 636 C C . ALA A 1 84 ? -6.903 -3.966 21.388 1.00 71.88 84 ALA A C 1
ATOM 638 O O . ALA A 1 84 ? -7.804 -4.493 22.041 1.00 71.88 84 ALA A O 1
ATOM 639 N N . THR A 1 85 ? -5.833 -3.419 21.977 1.00 75.31 85 THR A N 1
ATOM 640 C CA . THR A 1 85 ? -5.669 -3.400 23.440 1.00 75.31 85 THR A CA 1
ATOM 641 C C . THR A 1 85 ? -6.705 -2.511 24.121 1.00 75.31 85 THR A C 1
ATOM 643 O O . THR A 1 85 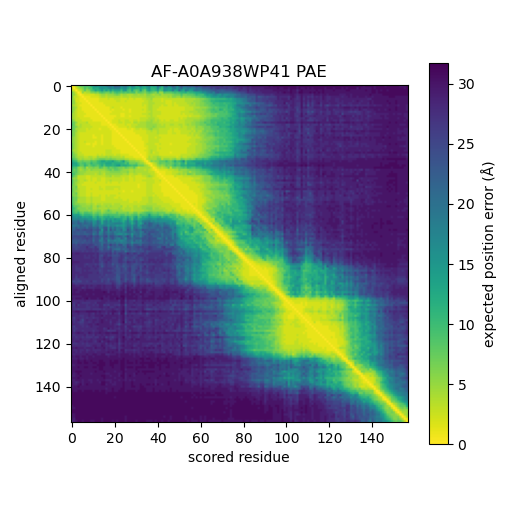? -7.273 -2.922 25.129 1.00 75.31 85 THR A O 1
ATOM 646 N N . VAL A 1 86 ? -7.022 -1.339 23.557 1.00 79.50 86 VAL A N 1
ATOM 647 C CA . VAL A 1 86 ? -8.072 -0.454 24.092 1.00 79.50 86 VAL A CA 1
ATOM 648 C C . VAL A 1 86 ? -9.440 -1.140 24.060 1.00 79.50 86 VAL A C 1
ATOM 650 O O . VAL A 1 86 ? -10.146 -1.136 25.067 1.00 79.50 86 VAL A O 1
ATOM 653 N N . VAL A 1 87 ? -9.797 -1.788 22.944 1.00 83.31 87 VAL A N 1
ATOM 654 C CA . VAL A 1 87 ? -11.066 -2.528 22.829 1.00 83.31 87 VAL A CA 1
ATOM 655 C C . VAL A 1 87 ? -11.125 -3.683 23.830 1.00 83.31 87 VAL A C 1
ATOM 657 O O . VAL A 1 87 ? -12.133 -3.837 24.515 1.00 83.31 87 VAL A O 1
ATOM 660 N N . ALA A 1 88 ? -10.049 -4.464 23.971 1.00 80.19 88 ALA A N 1
ATOM 661 C CA . ALA A 1 88 ? -10.003 -5.570 24.925 1.00 80.19 88 ALA A CA 1
ATOM 662 C C . ALA A 1 88 ? -10.174 -5.089 26.375 1.00 80.19 88 ALA A C 1
ATOM 664 O O . ALA A 1 88 ? -10.951 -5.677 27.123 1.00 80.19 88 ALA A O 1
ATOM 665 N N . VAL A 1 89 ? -9.509 -3.995 26.763 1.00 86.50 89 VAL A N 1
ATOM 666 C CA . VAL A 1 89 ? -9.648 -3.411 28.106 1.00 86.50 89 VAL A CA 1
ATOM 667 C C . VAL A 1 89 ? -11.079 -2.941 28.353 1.00 86.50 89 VAL A C 1
ATOM 669 O O . VAL A 1 89 ? -11.640 -3.263 29.397 1.00 86.50 89 VAL A O 1
ATOM 672 N N . VAL A 1 90 ? -11.702 -2.237 27.404 1.00 83.38 90 VAL A N 1
ATOM 673 C CA . VAL A 1 90 ? -13.101 -1.795 27.530 1.00 83.38 90 VAL A CA 1
ATOM 674 C C . VAL A 1 90 ? -14.049 -2.985 27.673 1.00 83.38 90 VAL A C 1
ATOM 676 O O . VAL A 1 90 ? -14.897 -2.978 28.561 1.00 83.38 90 VAL A O 1
ATOM 679 N N . VAL A 1 91 ? -13.897 -4.032 26.858 1.00 80.25 91 VAL A N 1
ATOM 680 C CA . VAL A 1 91 ? -14.766 -5.219 26.928 1.00 80.25 91 VAL A CA 1
ATOM 681 C C . VAL A 1 91 ? -14.591 -5.969 28.250 1.00 80.25 91 VAL A C 1
ATOM 683 O O . VAL A 1 91 ? -15.582 -6.374 28.848 1.00 80.25 91 VAL A O 1
ATOM 686 N N . LEU A 1 92 ? -13.355 -6.125 28.733 1.00 80.00 92 LEU A N 1
ATOM 687 C CA . LEU A 1 92 ? -13.064 -6.844 29.979 1.00 80.00 92 LEU A CA 1
ATOM 688 C C . LEU A 1 92 ? -13.463 -6.066 31.242 1.00 80.00 92 LEU A C 1
ATOM 690 O O . LEU A 1 92 ? -13.653 -6.680 32.288 1.00 80.00 92 LEU A O 1
ATOM 694 N N . THR A 1 93 ? -13.566 -4.737 31.169 1.00 8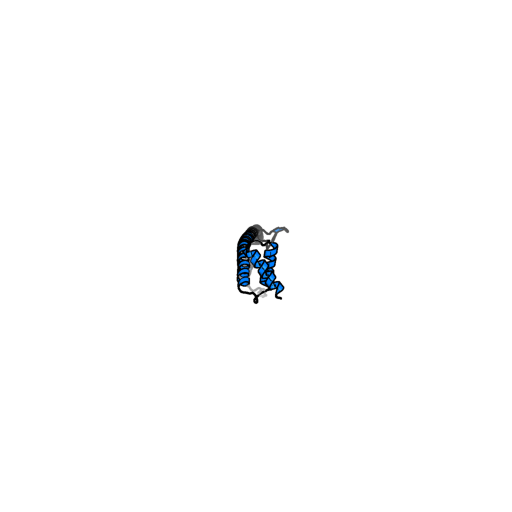2.00 93 THR A N 1
ATOM 695 C CA . THR A 1 93 ? -13.880 -3.884 32.331 1.00 82.00 93 THR A CA 1
ATOM 696 C C . THR A 1 93 ? -15.319 -3.378 32.349 1.00 82.00 93 THR A C 1
ATOM 698 O O . THR A 1 93 ? -15.763 -2.853 33.371 1.00 82.00 93 THR A O 1
ATOM 701 N N . SER A 1 94 ? -16.069 -3.537 31.256 1.00 75.25 94 SER A N 1
ATOM 702 C CA . SER A 1 94 ? -17.467 -3.110 31.206 1.00 75.25 94 SER A CA 1
ATOM 703 C C . SER A 1 94 ? -18.344 -4.039 32.051 1.00 75.25 94 SER A C 1
ATOM 705 O O . SER A 1 94 ? -18.251 -5.261 31.906 1.00 75.25 94 SER A O 1
ATOM 707 N N . PRO A 1 95 ? -19.216 -3.498 32.922 1.00 70.56 95 PRO A N 1
ATOM 708 C CA . PRO A 1 95 ? -20.129 -4.323 33.697 1.00 70.56 95 PRO A CA 1
ATOM 709 C C . PRO A 1 95 ? -21.106 -5.055 32.761 1.00 70.56 95 PRO A C 1
ATOM 711 O O . PRO A 1 95 ? -21.549 -4.476 31.763 1.00 70.56 95 PRO A O 1
ATOM 714 N N . PRO A 1 96 ? -21.462 -6.315 33.065 1.00 69.38 96 PRO A N 1
ATOM 715 C CA . PRO A 1 96 ? -22.435 -7.055 32.274 1.00 69.38 96 PRO A CA 1
ATOM 716 C C . PRO A 1 96 ? -23.779 -6.319 32.272 1.00 69.38 96 PRO A C 1
ATOM 718 O O . PRO A 1 96 ? -24.227 -5.811 33.303 1.00 69.38 96 PRO A O 1
ATOM 721 N N . THR A 1 97 ? -24.437 -6.257 31.113 1.00 72.44 97 THR A N 1
ATOM 722 C CA . THR A 1 97 ? -25.782 -5.685 31.021 1.00 72.44 97 THR A CA 1
ATOM 723 C C . THR A 1 97 ? -26.763 -6.567 31.806 1.00 72.44 97 THR A C 1
ATOM 725 O O . THR A 1 97 ? -26.773 -7.788 31.622 1.00 72.44 97 THR A O 1
ATOM 728 N N . PRO A 1 98 ? -27.583 -5.996 32.706 1.00 65.88 98 PRO A N 1
ATOM 729 C CA . PRO A 1 98 ? -28.499 -6.788 33.517 1.00 65.88 98 PRO A CA 1
ATOM 730 C C . PRO A 1 98 ? -29.597 -7.391 32.630 1.00 65.88 98 PRO A C 1
ATOM 732 O O . PRO A 1 98 ? -30.417 -6.670 32.067 1.00 65.88 98 PRO A O 1
ATOM 735 N N . GLN A 1 99 ? -29.605 -8.721 32.497 1.00 74.50 99 GLN A N 1
ATOM 736 C CA . GLN A 1 99 ? -30.602 -9.461 31.706 1.00 74.50 99 GLN A CA 1
ATOM 737 C C . GLN A 1 99 ? -31.905 -9.750 32.469 1.00 74.50 99 GLN A C 1
ATOM 739 O O . GLN A 1 99 ? -32.886 -10.175 31.867 1.00 74.50 99 GLN A O 1
ATOM 744 N N . SER A 1 100 ? -31.928 -9.537 33.786 1.00 79.25 100 SER A N 1
ATOM 745 C CA . SER A 1 100 ? -33.077 -9.821 34.647 1.00 79.25 100 SER A CA 1
ATOM 746 C C . SER A 1 100 ? -33.223 -8.732 35.706 1.00 79.25 100 SER A C 1
ATOM 748 O O . SER A 1 100 ? -32.224 -8.212 36.207 1.00 79.25 100 SER A O 1
ATOM 750 N N . TYR A 1 101 ? -34.464 -8.373 36.024 1.00 89.00 101 TYR A N 1
ATOM 751 C CA . TYR A 1 101 ? -34.804 -7.372 37.030 1.00 89.00 101 TYR A CA 1
ATOM 752 C C . TYR A 1 101 ? -36.012 -7.835 37.843 1.00 89.00 101 TYR A C 1
ATOM 754 O O . TYR A 1 101 ? -36.853 -8.589 37.354 1.00 89.00 101 TYR A O 1
ATOM 762 N N . ALA A 1 102 ? -36.116 -7.355 39.079 1.00 91.56 102 ALA A N 1
ATOM 763 C CA . ALA A 1 102 ? -37.291 -7.545 39.918 1.00 91.56 102 ALA A CA 1
ATOM 764 C C . ALA A 1 102 ? -37.934 -6.195 40.235 1.00 91.56 102 ALA A C 1
ATOM 766 O O . ALA A 1 102 ? -37.264 -5.162 40.239 1.00 91.56 102 ALA A O 1
ATOM 767 N N . VAL A 1 103 ? -39.237 -6.197 40.508 1.00 94.06 103 VAL A N 1
ATOM 768 C CA . VAL A 1 103 ? -39.958 -5.009 40.972 1.00 94.06 103 VAL A CA 1
ATOM 769 C C . VAL A 1 103 ? -40.345 -5.226 42.426 1.00 94.06 103 VAL A C 1
ATOM 771 O O . VAL A 1 103 ? -41.102 -6.141 42.733 1.00 94.06 103 VAL A O 1
ATOM 774 N N . ILE A 1 104 ? -39.810 -4.389 43.309 1.00 92.69 104 ILE A N 1
ATOM 775 C CA . ILE A 1 104 ? -40.051 -4.418 44.755 1.00 92.69 104 ILE A CA 1
ATOM 776 C C . ILE A 1 104 ? -40.618 -3.045 45.123 1.00 92.69 104 ILE A C 1
ATOM 778 O O . ILE A 1 104 ? -40.015 -2.028 44.782 1.00 92.69 104 ILE A O 1
ATOM 782 N N . ASP A 1 105 ? -41.803 -2.996 45.737 1.00 90.94 105 ASP A N 1
ATOM 783 C CA . ASP A 1 105 ? -42.507 -1.749 46.099 1.00 90.94 105 ASP A CA 1
ATOM 784 C C . ASP A 1 105 ? -42.648 -0.744 44.938 1.00 90.94 105 ASP A C 1
ATOM 786 O O . ASP A 1 105 ? -42.502 0.470 45.092 1.00 90.94 105 ASP A O 1
ATOM 790 N N . GLY A 1 106 ? -42.881 -1.261 43.727 1.00 93.25 106 GLY A N 1
ATOM 791 C CA . GLY A 1 106 ? -43.002 -0.452 42.511 1.00 93.25 106 GLY A CA 1
ATOM 792 C C . GLY A 1 106 ? -41.678 0.098 41.964 1.00 93.25 106 GLY A C 1
ATOM 793 O O . GLY A 1 106 ? -41.696 0.837 40.980 1.00 93.25 106 GLY A O 1
ATOM 794 N N . ARG A 1 107 ? -40.525 -0.258 42.548 1.00 92.62 107 ARG A N 1
ATOM 795 C CA . ARG A 1 107 ? -39.191 0.131 42.064 1.00 92.62 107 ARG A CA 1
ATOM 796 C C . ARG A 1 107 ? -38.489 -1.040 41.389 1.00 92.62 107 ARG A C 1
ATOM 798 O O . ARG A 1 107 ? -38.483 -2.153 41.906 1.00 92.62 107 ARG A O 1
ATOM 805 N N . VAL A 1 108 ? -37.868 -0.771 40.241 1.00 92.06 108 VAL A N 1
ATOM 806 C CA . VAL A 1 108 ? -37.038 -1.747 39.524 1.00 92.06 108 VAL A CA 1
ATOM 807 C C . VAL A 1 108 ? -35.704 -1.898 40.252 1.00 92.06 108 VAL A C 1
ATOM 809 O O . VAL A 1 108 ? -34.975 -0.922 40.426 1.00 92.06 108 VAL A O 1
ATOM 812 N N . VAL A 1 109 ? -35.387 -3.124 40.658 1.00 90.62 109 VAL A N 1
ATOM 813 C CA . VAL A 1 109 ? -34.140 -3.504 41.324 1.00 90.62 109 VAL A CA 1
ATOM 814 C C . VAL A 1 109 ? -33.431 -4.556 40.473 1.00 90.62 109 VAL A C 1
ATOM 816 O O . VAL A 1 109 ? -34.005 -5.589 40.130 1.00 90.62 109 VAL A O 1
ATOM 819 N N . THR A 1 110 ? -32.174 -4.284 40.125 1.00 91.25 110 THR A N 1
ATOM 820 C CA . THR A 1 110 ? -31.315 -5.155 39.302 1.00 91.25 110 THR A CA 1
ATOM 821 C C . THR A 1 110 ? -30.171 -5.799 40.085 1.00 91.25 110 THR A C 1
ATOM 823 O O . THR A 1 110 ? -29.528 -6.708 39.570 1.00 91.25 110 THR A O 1
ATOM 826 N N . ASP A 1 111 ? -29.917 -5.362 41.322 1.00 90.06 111 ASP A N 1
ATOM 827 C CA . ASP A 1 111 ? -28.904 -5.961 42.194 1.00 90.06 111 ASP A CA 1
ATOM 828 C C . ASP A 1 111 ? -29.389 -7.337 42.702 1.00 90.06 111 ASP A C 1
ATOM 830 O O . ASP A 1 111 ? -30.363 -7.399 43.466 1.00 90.06 111 ASP A O 1
ATOM 834 N N . PRO A 1 112 ? -28.726 -8.446 42.315 1.00 88.69 112 PRO A N 1
ATOM 835 C CA . PRO A 1 112 ? -29.169 -9.793 42.661 1.00 88.69 112 PRO A CA 1
ATOM 836 C C . PRO A 1 112 ? -29.149 -10.062 44.170 1.00 88.69 112 PRO A C 1
ATOM 838 O O . PRO A 1 112 ? -29.967 -10.843 44.662 1.00 88.69 112 PRO A O 1
ATOM 841 N N . ASP A 1 113 ? -28.261 -9.416 44.927 1.00 91.69 113 ASP A N 1
ATOM 842 C CA . ASP A 1 113 ? -28.179 -9.622 46.369 1.00 91.69 113 ASP A CA 1
ATOM 843 C C . ASP A 1 113 ? -29.322 -8.924 47.100 1.00 91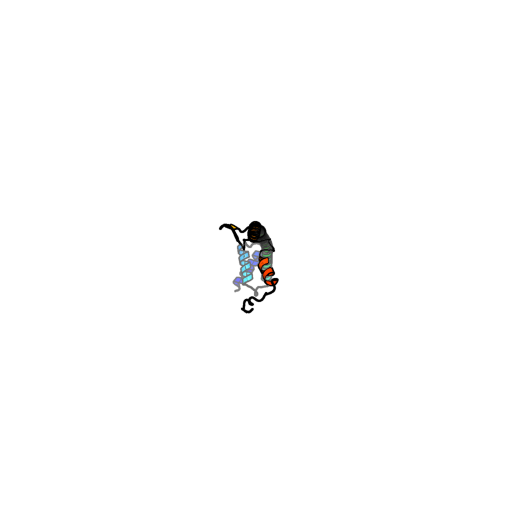.69 113 ASP A C 1
ATOM 845 O O . ASP A 1 113 ? -29.882 -9.484 48.047 1.00 91.69 113 ASP A O 1
ATOM 849 N N . VAL A 1 114 ? -29.714 -7.733 46.644 1.00 92.31 114 VAL A N 1
ATOM 850 C CA . VAL A 1 114 ? -30.895 -7.031 47.169 1.00 92.31 114 VAL A CA 1
ATOM 851 C C . VAL A 1 114 ? -32.160 -7.831 46.864 1.00 92.31 114 VAL A C 1
ATOM 853 O O . VAL A 1 114 ? -32.938 -8.102 47.779 1.00 92.31 114 VAL A O 1
ATOM 856 N N . VAL A 1 115 ? -32.327 -8.278 45.613 1.00 92.44 115 VAL A N 1
ATOM 857 C CA . VAL A 1 115 ? -33.494 -9.067 45.186 1.00 92.44 115 VAL A CA 1
ATOM 858 C C . VAL A 1 115 ? -33.621 -10.352 46.001 1.00 92.44 115 VAL A C 1
ATOM 860 O O . VAL A 1 115 ? -34.697 -10.654 46.516 1.00 92.44 115 VAL A O 1
ATOM 863 N N . ARG A 1 116 ? -32.522 -11.095 46.181 1.00 93.25 116 ARG A N 1
ATOM 864 C CA . ARG A 1 116 ? -32.524 -12.353 46.940 1.00 93.25 116 ARG A CA 1
ATOM 865 C C . ARG A 1 116 ? -32.888 -12.151 48.408 1.00 93.25 116 ARG A C 1
ATOM 867 O O . ARG A 1 116 ? -33.650 -12.949 48.954 1.00 93.25 116 ARG A O 1
ATOM 874 N N . ARG A 1 117 ? -32.346 -11.114 49.054 1.00 94.06 117 ARG A N 1
ATOM 875 C CA . ARG A 1 117 ? -32.656 -10.821 50.461 1.00 94.06 117 ARG A CA 1
ATOM 876 C C . ARG A 1 117 ? -34.132 -10.495 50.651 1.00 94.06 117 ARG A C 1
ATOM 878 O O . ARG A 1 117 ? -34.754 -11.066 51.545 1.00 94.06 117 ARG A O 1
ATOM 885 N N . GLU A 1 118 ? -34.688 -9.630 49.808 1.00 93.44 118 GLU A N 1
ATOM 886 C CA . GLU A 1 118 ? -36.083 -9.215 49.960 1.00 93.44 118 GLU A CA 1
ATOM 887 C C . GLU A 1 118 ? -37.055 -10.346 49.613 1.00 93.44 118 GLU A C 1
ATOM 889 O O . GLU A 1 118 ? -38.011 -10.582 50.348 1.00 93.44 118 GLU A O 1
ATOM 894 N N . ALA A 1 119 ? -36.754 -11.135 48.575 1.00 92.50 119 ALA A N 1
ATOM 895 C CA . ALA A 1 119 ? -37.528 -12.328 48.240 1.00 92.50 119 ALA A CA 1
ATOM 896 C C . ALA A 1 119 ? -37.579 -13.326 49.411 1.00 92.50 119 ALA A C 1
ATOM 898 O O . ALA A 1 119 ? -38.651 -13.805 49.774 1.00 92.50 119 ALA A O 1
ATOM 899 N N . MET A 1 120 ? -36.438 -13.602 50.055 1.00 93.38 120 MET A N 1
ATOM 900 C CA . MET A 1 120 ? -36.378 -14.489 51.226 1.00 93.38 120 MET A CA 1
ATOM 901 C C . MET A 1 120 ? -37.171 -13.945 52.418 1.00 93.38 120 MET A C 1
ATOM 903 O O . MET A 1 120 ? -37.791 -14.712 53.153 1.00 93.38 120 MET A O 1
ATOM 907 N N . ARG A 1 121 ? -37.165 -12.624 52.619 1.00 90.88 121 ARG A N 1
ATOM 908 C CA . ARG A 1 121 ? -37.948 -11.976 53.674 1.00 90.88 121 ARG A CA 1
ATOM 909 C C . ARG A 1 121 ? -39.446 -12.102 53.411 1.00 90.88 121 ARG A C 1
ATOM 911 O O . ARG A 1 121 ? -40.174 -12.494 54.317 1.00 90.88 121 ARG A O 1
ATOM 918 N N . ALA A 1 122 ? -39.883 -11.835 52.181 1.00 89.12 122 ALA A N 1
ATOM 919 C CA . ALA A 1 122 ? -41.277 -11.982 51.771 1.00 89.12 122 ALA A CA 1
ATOM 920 C C . ALA A 1 122 ? -41.767 -13.428 51.935 1.00 89.12 122 ALA A C 1
ATOM 922 O O . ALA A 1 122 ? -42.841 -13.658 52.488 1.00 89.12 122 ALA A O 1
ATOM 923 N N . LEU A 1 123 ? -40.945 -14.407 51.542 1.00 88.75 123 LEU A N 1
ATOM 924 C CA . LEU A 1 123 ? -41.250 -15.825 51.737 1.00 88.75 123 LEU A CA 1
ATOM 925 C C . LEU A 1 123 ? -41.421 -16.180 53.215 1.00 88.75 123 LEU A C 1
ATOM 927 O O . LEU A 1 123 ? -42.353 -16.897 53.550 1.00 88.75 123 LEU A O 1
ATOM 931 N N . ARG A 1 124 ? -40.573 -15.657 54.109 1.00 85.81 124 ARG A N 1
ATOM 932 C CA . ARG A 1 124 ? -40.685 -15.909 55.557 1.00 85.81 124 ARG A CA 1
ATOM 933 C C . ARG A 1 124 ? -41.928 -15.305 56.198 1.00 85.81 124 ARG A C 1
ATOM 935 O O . ARG A 1 124 ? -42.396 -15.848 57.183 1.00 85.81 124 ARG A O 1
ATOM 942 N N . ILE A 1 125 ? -42.446 -14.198 55.671 1.00 84.56 125 ILE A N 1
ATOM 943 C CA . ILE A 1 125 ? -43.694 -13.606 56.175 1.00 84.56 125 ILE A CA 1
ATOM 944 C C . ILE A 1 125 ? -44.885 -14.529 55.879 1.00 84.56 125 ILE A C 1
ATOM 946 O O . ILE A 1 125 ? -45.814 -14.605 56.675 1.00 84.56 125 ILE A O 1
ATOM 950 N N . VAL A 1 126 ? -44.861 -15.221 54.736 1.00 80.31 126 VAL A N 1
ATOM 951 C CA . VAL A 1 126 ? -45.933 -16.137 54.309 1.00 80.31 126 VAL A CA 1
ATOM 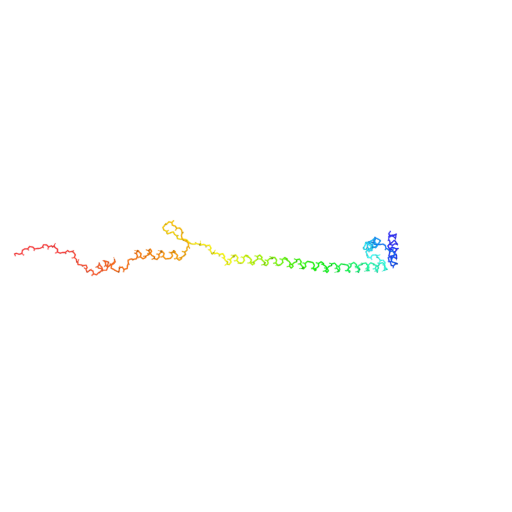952 C C . VAL A 1 126 ? -45.707 -17.565 54.810 1.00 80.31 126 VAL A C 1
ATOM 954 O O . VAL A 1 126 ? -46.663 -18.326 54.951 1.00 80.31 126 VAL A O 1
ATOM 957 N N . ALA A 1 127 ? -44.459 -17.950 55.069 1.00 75.75 127 ALA A N 1
ATOM 958 C CA . ALA A 1 127 ? -44.131 -19.261 55.599 1.00 75.75 127 ALA A CA 1
ATOM 959 C C . ALA A 1 127 ? -44.642 -19.379 57.041 1.00 75.75 127 ALA A C 1
ATOM 961 O O . ALA A 1 127 ? -44.022 -18.866 57.967 1.00 75.75 127 ALA A O 1
ATOM 962 N N . SER A 1 128 ? -45.770 -20.070 57.211 1.00 64.81 128 SER A N 1
ATOM 963 C CA . SER A 1 128 ? -46.181 -20.603 58.508 1.00 64.81 128 SER A CA 1
ATOM 964 C C . SER A 1 128 ? -45.212 -21.723 58.881 1.00 64.81 128 SER A C 1
ATOM 966 O O . SER A 1 128 ? -45.065 -22.693 58.136 1.00 64.81 128 SER A O 1
ATOM 968 N N . ASP A 1 129 ? -44.515 -21.571 59.999 1.00 67.75 129 ASP A N 1
ATOM 969 C CA . ASP A 1 129 ? -43.698 -22.609 60.633 1.00 67.75 129 ASP A CA 1
ATOM 970 C C . ASP A 1 129 ? -44.534 -23.557 61.507 1.00 67.75 129 ASP A C 1
ATOM 972 O O . ASP A 1 129 ? -44.008 -24.508 62.091 1.00 67.75 129 ASP A O 1
ATOM 976 N N . ASP A 1 130 ? -45.845 -23.332 61.548 1.00 63.28 130 ASP A N 1
ATOM 977 C CA . ASP A 1 130 ? -46.787 -24.118 62.316 1.00 63.28 130 ASP A CA 1
ATOM 978 C C . ASP A 1 130 ? -47.181 -25.401 61.566 1.00 63.28 130 ASP A C 1
ATOM 980 O O . ASP A 1 130 ? -47.995 -25.403 60.636 1.00 63.28 130 ASP A O 1
ATOM 984 N N . TYR A 1 131 ? -46.596 -26.524 61.991 1.00 58.22 131 TYR A N 1
ATOM 985 C CA . TYR A 1 131 ? -46.966 -27.863 61.523 1.00 58.22 131 TYR A CA 1
ATOM 986 C C . TYR A 1 131 ? -48.412 -28.248 61.899 1.00 58.22 131 TYR A C 1
ATOM 988 O O . TYR A 1 131 ? -48.946 -29.194 61.318 1.00 58.22 131 TYR A O 1
ATOM 996 N N . ASP A 1 132 ? -49.076 -27.494 62.786 1.00 60.12 132 ASP A N 1
ATOM 997 C CA . ASP A 1 132 ? -50.473 -27.719 63.169 1.00 60.12 132 ASP A CA 1
ATOM 998 C C . ASP A 1 132 ? -51.493 -27.028 62.243 1.00 60.12 132 ASP A C 1
ATOM 1000 O O . ASP A 1 132 ? -52.684 -27.347 62.300 1.00 60.12 132 ASP A O 1
ATOM 1004 N N . THR A 1 133 ? -51.066 -26.171 61.302 1.00 65.62 133 THR A N 1
ATOM 1005 C CA . THR A 1 133 ? -51.982 -25.453 60.385 1.00 65.62 133 THR A CA 1
ATOM 1006 C C . THR A 1 133 ? -52.815 -26.407 59.503 1.00 65.62 133 THR A C 1
ATOM 1008 O O . THR A 1 133 ? -53.937 -26.084 59.113 1.00 65.62 133 THR A O 1
ATOM 1011 N N . PHE A 1 134 ? -52.317 -27.621 59.234 1.00 63.88 134 PHE A N 1
ATOM 1012 C CA . PHE A 1 134 ? -53.057 -28.691 58.545 1.00 63.88 134 PHE A CA 1
ATOM 1013 C C . PHE A 1 134 ? -53.431 -29.870 59.460 1.00 63.88 134 PHE A C 1
ATOM 1015 O O . PHE A 1 134 ? -53.960 -30.871 58.971 1.00 63.88 134 PHE A O 1
ATOM 1022 N N . GLY A 1 135 ? -53.232 -29.758 60.780 1.00 67.69 135 GLY A N 1
ATOM 1023 C CA . GLY A 1 135 ? -53.552 -30.811 61.755 1.00 67.69 135 GLY A CA 1
ATOM 1024 C C . GLY A 1 135 ? -55.032 -31.215 61.744 1.00 67.69 135 GLY A C 1
ATOM 1025 O O . GLY A 1 135 ? -55.372 -32.372 61.989 1.00 67.69 135 GLY A O 1
ATOM 1026 N N . ALA A 1 136 ? -55.917 -30.302 61.327 1.00 70.00 136 ALA A N 1
ATOM 1027 C CA . ALA A 1 136 ? -57.332 -30.589 61.095 1.00 70.00 136 ALA A CA 1
ATOM 1028 C C . ALA A 1 136 ? -57.567 -31.715 60.063 1.00 70.00 136 ALA A C 1
ATOM 1030 O O . ALA A 1 136 ? -58.541 -32.457 60.174 1.00 70.00 136 ALA A O 1
ATOM 1031 N N . ILE A 1 137 ? -56.679 -31.883 59.075 1.00 72.06 137 ILE A N 1
ATOM 1032 C CA . ILE A 1 137 ? -56.801 -32.921 58.039 1.00 72.06 137 ILE A CA 1
ATOM 1033 C C . ILE A 1 137 ? -56.430 -34.300 58.595 1.00 72.06 137 ILE A C 1
ATOM 1035 O O . ILE A 1 137 ? -57.114 -35.283 58.301 1.00 72.06 137 ILE A O 1
ATOM 1039 N N . ASP A 1 138 ? -55.402 -34.380 59.439 1.00 72.62 138 ASP A N 1
ATOM 1040 C CA . ASP A 1 138 ? -55.039 -35.636 60.101 1.00 72.62 138 ASP A CA 1
ATOM 1041 C C . ASP A 1 138 ? -56.063 -36.032 61.169 1.00 72.62 138 ASP A C 1
ATOM 1043 O O . ASP A 1 138 ? -56.386 -37.213 61.291 1.00 72.62 138 ASP A O 1
ATOM 1047 N N . MET A 1 139 ? -56.680 -35.065 61.856 1.00 71.25 139 MET A N 1
ATOM 1048 C CA . MET A 1 139 ? -57.799 -35.345 62.764 1.00 71.25 139 MET A CA 1
ATOM 1049 C C . MET A 1 139 ? -59.037 -35.885 62.028 1.00 71.25 139 MET A C 1
ATOM 1051 O O . MET A 1 139 ? -59.686 -36.799 62.534 1.00 71.25 139 MET A O 1
ATOM 1055 N N . MET A 1 140 ? -59.336 -35.406 60.813 1.00 69.44 140 MET A N 1
ATOM 1056 C CA . MET A 1 140 ? -60.406 -35.979 59.977 1.00 69.44 140 MET A CA 1
ATOM 1057 C C . MET A 1 140 ? -60.094 -37.404 59.501 1.00 69.44 140 MET A C 1
ATOM 1059 O O . MET A 1 140 ? -61.010 -38.203 59.332 1.00 69.44 140 MET A O 1
ATOM 1063 N N . ARG A 1 141 ? -58.816 -37.740 59.289 1.00 68.12 141 ARG A N 1
ATOM 1064 C CA . ARG A 1 141 ? -58.391 -39.085 58.869 1.00 68.12 141 ARG A CA 1
ATOM 1065 C C . ARG A 1 141 ? -58.304 -40.070 60.044 1.00 68.12 141 ARG A C 1
ATOM 1067 O O . ARG A 1 141 ? -58.491 -41.266 59.839 1.00 68.12 141 ARG A O 1
ATOM 1074 N N . ALA A 1 142 ? -58.024 -39.578 61.251 1.00 66.69 142 ALA A N 1
ATOM 1075 C CA . ALA A 1 142 ? -57.915 -40.378 62.471 1.00 66.69 142 ALA A CA 1
ATOM 1076 C C . ALA A 1 142 ? -59.255 -40.589 63.198 1.00 66.69 142 ALA A C 1
ATOM 1078 O O . ALA A 1 142 ? -59.353 -41.490 64.031 1.00 66.69 142 ALA A O 1
ATOM 1079 N N . ALA A 1 143 ? -60.286 -39.794 62.899 1.00 59.34 143 ALA A N 1
ATOM 1080 C CA . ALA A 1 143 ? -61.620 -40.013 63.441 1.00 59.34 143 ALA A CA 1
ATOM 1081 C C . ALA A 1 143 ? -62.223 -41.302 62.845 1.00 59.34 143 ALA A C 1
ATOM 1083 O O . ALA A 1 143 ? -62.440 -41.370 61.631 1.00 59.34 143 ALA A O 1
ATOM 1084 N N . PRO A 1 144 ? -62.527 -42.336 63.652 1.00 57.62 144 PRO A N 1
ATOM 1085 C CA . PRO A 1 144 ? -63.299 -43.462 63.157 1.00 57.62 144 PRO A CA 1
ATOM 1086 C C . PRO A 1 144 ? -64.686 -42.944 62.768 1.00 57.62 144 PRO A C 1
ATOM 1088 O O . PRO A 1 144 ? -65.331 -42.247 63.553 1.00 57.62 144 PRO A O 1
ATOM 1091 N N . CYS A 1 145 ? -65.141 -43.263 61.554 1.00 55.12 145 CYS A N 1
ATOM 1092 C CA . CYS A 1 145 ? -66.509 -43.003 61.121 1.00 55.12 145 CYS A CA 1
ATOM 1093 C C . CYS A 1 145 ? -67.478 -43.722 62.073 1.00 55.12 145 CYS A C 1
ATOM 1095 O O . CYS A 1 145 ? -67.791 -44.895 61.878 1.00 55.12 145 CYS A O 1
ATOM 1097 N N . ALA A 1 146 ? -67.935 -43.042 63.124 1.00 56.88 146 ALA A N 1
ATOM 1098 C CA . ALA A 1 146 ? -69.069 -43.502 63.904 1.00 56.88 146 ALA A CA 1
ATOM 1099 C C . ALA A 1 146 ? -70.317 -43.343 63.021 1.00 56.88 146 ALA A C 1
ATOM 1101 O O . ALA A 1 146 ? -70.542 -42.249 62.491 1.00 56.88 146 ALA A O 1
ATOM 1102 N N . PRO A 1 147 ? -71.110 -44.404 62.800 1.00 49.03 147 PRO A N 1
ATOM 1103 C CA . PRO A 1 147 ? -72.304 -44.293 61.982 1.00 49.03 147 PRO A CA 1
ATOM 1104 C C . PRO A 1 147 ? -73.308 -43.380 62.691 1.00 49.03 147 PRO A C 1
ATOM 1106 O O . PRO A 1 147 ? -73.748 -43.654 63.806 1.00 49.03 147 PRO A O 1
ATOM 1109 N N . VAL A 1 148 ? -73.667 -42.280 62.030 1.00 56.56 148 VAL A N 1
ATOM 1110 C CA . VAL A 1 148 ? -74.839 -41.477 62.377 1.00 56.56 148 VAL A CA 1
ATOM 1111 C C . VAL A 1 148 ? -76.072 -42.300 62.015 1.00 56.56 148 VAL A C 1
ATOM 1113 O O . VAL A 1 148 ? -76.333 -42.529 60.836 1.00 56.56 148 VAL A O 1
ATOM 1116 N N . GLY A 1 149 ? -76.820 -42.740 63.027 1.00 52.94 149 GLY A N 1
ATOM 1117 C CA . GLY A 1 149 ? -78.178 -43.254 62.851 1.00 52.94 149 GLY A CA 1
ATOM 1118 C C . GLY A 1 149 ? -78.498 -44.486 63.689 1.00 52.94 149 GLY A C 1
ATOM 1119 O O . GLY A 1 149 ? -78.351 -45.605 63.208 1.00 52.94 149 GLY A O 1
ATOM 1120 N N . ALA A 1 150 ? -79.005 -44.274 64.906 1.00 46.56 150 ALA A N 1
ATOM 1121 C CA . ALA A 1 150 ? -79.866 -45.237 65.596 1.00 46.56 150 ALA A CA 1
ATOM 1122 C C . ALA A 1 150 ? -80.723 -44.554 66.683 1.00 46.56 150 ALA A C 1
ATOM 1124 O O . ALA A 1 150 ? -80.834 -45.066 67.790 1.00 46.56 150 ALA A O 1
ATOM 1125 N N . ASP A 1 151 ? -81.350 -43.417 66.362 1.00 50.81 151 ASP A N 1
ATOM 1126 C CA . ASP A 1 151 ? -82.477 -42.905 67.150 1.00 50.81 151 ASP A CA 1
ATOM 1127 C C . ASP A 1 151 ? -83.763 -43.349 66.447 1.00 50.81 151 ASP A C 1
ATOM 1129 O O . ASP A 1 151 ? -84.296 -42.671 65.569 1.00 50.81 151 ASP A O 1
ATOM 1133 N N . GLY A 1 152 ? -84.201 -44.560 66.782 1.00 46.97 152 GLY A N 1
ATOM 1134 C CA . GLY A 1 152 ? -85.435 -45.168 66.307 1.00 46.97 152 GLY A CA 1
ATOM 1135 C C . GLY A 1 152 ? -86.109 -45.904 67.456 1.00 46.97 152 GLY A C 1
ATOM 1136 O O . GLY A 1 152 ? -85.617 -46.930 67.910 1.00 46.97 152 GLY A O 1
ATOM 1137 N N . GLU A 1 153 ? -87.194 -45.301 67.932 1.00 48.12 153 GLU A N 1
ATOM 1138 C CA . GLU A 1 153 ? -88.307 -45.835 68.721 1.00 48.12 153 GLU A CA 1
ATOM 1139 C C . GLU A 1 153 ? -88.276 -47.335 69.084 1.00 48.12 153 GLU A C 1
ATOM 1141 O O . GLU A 1 153 ? -88.279 -48.186 68.198 1.00 48.12 153 GLU A O 1
ATOM 1146 N N . GLN A 1 154 ? -88.463 -47.665 70.372 1.00 43.69 154 GLN A N 1
ATOM 1147 C CA . GLN A 1 154 ? -89.546 -48.586 70.740 1.00 43.69 154 GLN A CA 1
ATOM 1148 C C . GLN A 1 154 ? -89.983 -48.521 72.215 1.00 43.69 154 GLN A C 1
ATOM 1150 O O . GLN A 1 154 ? -89.208 -48.523 73.165 1.00 43.69 154 GLN A O 1
ATOM 1155 N N . GLN A 1 155 ? -91.303 -48.444 72.302 1.00 45.97 155 GLN A N 1
ATOM 1156 C CA . GLN A 1 155 ? -92.271 -48.398 73.389 1.00 45.97 155 GLN A CA 1
ATOM 1157 C C . GLN A 1 155 ? -92.406 -49.747 74.142 1.00 45.97 155 GLN A C 1
ATOM 1159 O O . GLN A 1 155 ? -92.059 -50.781 73.582 1.00 45.97 155 GLN A O 1
ATOM 1164 N N . GLN A 1 156 ? -93.069 -49.721 75.317 1.00 45.88 156 GLN A N 1
ATOM 1165 C CA . GLN A 1 156 ? -93.585 -50.848 76.147 1.00 45.88 156 GLN A CA 1
ATOM 1166 C C . GLN A 1 156 ? -92.564 -51.485 77.120 1.00 45.88 156 GLN A C 1
ATOM 1168 O O . GLN A 1 156 ? -91.509 -51.926 76.697 1.00 45.88 156 GLN A O 1
ATOM 1173 N N . ARG A 1 157 ? -92.797 -51.621 78.433 1.00 41.38 157 ARG A N 1
ATOM 1174 C CA . ARG A 1 157 ? -94.002 -51.608 79.284 1.00 41.38 157 ARG A CA 1
ATOM 1175 C C . ARG A 1 157 ? -93.710 -50.996 80.653 1.00 41.38 157 ARG A C 1
ATOM 1177 O O . ARG A 1 157 ? -92.538 -51.067 81.074 1.00 41.38 157 ARG A O 1
#

Organism: NCBI:txid1841864